Protein AF-A0A661FLK1-F1 (afdb_monomer_lite)

Foldseek 3Di:
DDDDDDDDDDPDDPPPPPPPPDDPVSVVVVVLVVVCVVCVVQDSVLCVVPCCSPDVVVVVVVVVCVVPPPCVVVVVVVVVQQPDADPVRHGVLVVDPPSPDPDQVPPFDQDVVVRGTDHPD

Radius of gyration: 28.16 Å; chains: 1; bounding box: 37×53×101 Å

Secondary structure (DSSP, 8-state):
-----------------------HHHHHHHHHHHHHHH-TTS-GGGGGGGGGGT-HHHHHHHHHHHTS-TTHHHHHHHHHHHHSPPTTS--GGGGSGGGGSS-GGG-SEEETTTTEEEP--

Structure (mmCIF, N/CA/C/O backbone):
data_AF-A0A661FLK1-F1
#
_entry.id   AF-A0A661FLK1-F1
#
loop_
_atom_site.group_PDB
_atom_site.id
_atom_site.type_symbol
_atom_site.label_atom_id
_atom_site.label_alt_id
_atom_site.label_comp_id
_atom_site.label_asym_id
_atom_site.label_entity_id
_atom_site.label_seq_id
_atom_site.pdbx_PDB_ins_code
_atom_site.Cartn_x
_atom_site.Cartn_y
_atom_site.Cartn_z
_atom_site.occupancy
_atom_site.B_iso_or_equiv
_atom_site.auth_seq_id
_atom_site.auth_comp_id
_atom_site.auth_asym_id
_atom_site.auth_atom_id
_atom_site.pdbx_PDB_model_num
ATOM 1 N N . MET A 1 1 ? -10.019 -33.633 -77.128 1.00 42.09 1 MET A N 1
ATOM 2 C CA . MET A 1 1 ? -9.128 -34.527 -76.357 1.00 42.09 1 MET A CA 1
ATOM 3 C C . MET A 1 1 ? -9.408 -34.319 -74.881 1.00 42.09 1 MET A C 1
ATOM 5 O O . MET A 1 1 ? -9.279 -33.209 -74.389 1.00 42.09 1 MET A O 1
ATOM 9 N N . ILE A 1 2 ? -9.905 -35.367 -74.231 1.00 46.41 2 ILE A N 1
ATOM 10 C CA . ILE A 1 2 ? -10.281 -35.417 -72.817 1.00 46.41 2 ILE A CA 1
ATOM 11 C C . ILE A 1 2 ? -9.018 -35.657 -71.986 1.00 46.41 2 ILE A C 1
ATOM 13 O O . ILE A 1 2 ? -8.263 -36.577 -72.292 1.00 46.41 2 ILE A O 1
ATOM 17 N N . LYS A 1 3 ? -8.829 -34.906 -70.897 1.00 42.16 3 LYS A N 1
ATOM 18 C CA . LYS A 1 3 ? -8.014 -35.362 -69.764 1.00 42.16 3 LYS A CA 1
ATOM 19 C C . LYS A 1 3 ? -8.727 -35.002 -68.459 1.00 42.16 3 LYS A C 1
ATOM 21 O O . LYS A 1 3 ? -8.674 -33.873 -67.991 1.00 42.16 3 LYS A O 1
ATOM 26 N N . LYS A 1 4 ? -9.460 -35.984 -67.930 1.00 50.81 4 LYS A N 1
ATOM 27 C CA . LYS A 1 4 ? -9.997 -36.023 -66.565 1.00 50.81 4 LYS A CA 1
ATOM 28 C C . LYS A 1 4 ? -8.911 -36.585 -65.647 1.00 50.81 4 LYS A C 1
ATOM 30 O O . LYS A 1 4 ? -8.538 -37.726 -65.890 1.00 50.81 4 LYS A O 1
ATOM 35 N N . ILE A 1 5 ? -8.464 -35.855 -64.621 1.00 57.44 5 ILE A N 1
ATOM 36 C CA . ILE A 1 5 ? -7.812 -36.393 -63.402 1.00 57.44 5 ILE A CA 1
ATOM 37 C C . ILE A 1 5 ? -8.103 -35.381 -62.266 1.00 57.44 5 ILE A C 1
ATOM 39 O O . ILE A 1 5 ? -7.571 -34.281 -62.294 1.00 57.44 5 ILE A O 1
ATOM 43 N N . LEU A 1 6 ? -9.230 -35.537 -61.559 1.00 46.88 6 LEU A N 1
ATOM 44 C CA . LEU A 1 6 ? -9.399 -36.060 -60.184 1.00 46.88 6 LEU A CA 1
ATOM 45 C C . LEU A 1 6 ? -9.065 -35.027 -59.071 1.00 46.88 6 LEU A C 1
ATOM 47 O O . LEU A 1 6 ? -7.907 -34.637 -58.954 1.00 46.88 6 LEU A O 1
ATOM 51 N N . PRO A 1 7 ? -10.040 -34.592 -58.240 1.00 48.75 7 PRO A N 1
ATOM 52 C CA . PRO A 1 7 ? -9.784 -33.665 -57.141 1.00 48.75 7 PRO A CA 1
ATOM 53 C C . PRO A 1 7 ? -9.169 -34.420 -55.955 1.00 48.75 7 PRO A C 1
ATOM 55 O O . PRO A 1 7 ? -9.764 -35.358 -55.428 1.00 48.75 7 PRO A O 1
ATOM 58 N N . LEU A 1 8 ? -7.971 -34.015 -55.532 1.00 45.91 8 LEU A N 1
ATOM 59 C CA . LEU A 1 8 ? -7.353 -34.501 -54.303 1.00 45.91 8 LEU A CA 1
ATOM 60 C C . LEU A 1 8 ? -7.986 -33.752 -53.123 1.00 45.91 8 LEU A C 1
ATOM 62 O O . LEU A 1 8 ? -7.598 -32.631 -52.802 1.00 45.91 8 LEU A O 1
ATOM 66 N N . SER A 1 9 ? -9.007 -34.354 -52.517 1.00 58.19 9 SER A N 1
ATOM 67 C CA . SER A 1 9 ? -9.590 -33.895 -51.258 1.00 58.19 9 SER A CA 1
ATOM 68 C C . SER A 1 9 ? -8.531 -33.928 -50.152 1.00 58.19 9 SER A C 1
ATOM 70 O O . SER A 1 9 ? -8.197 -34.991 -49.635 1.00 58.19 9 SER A O 1
ATOM 72 N N . ILE A 1 10 ? -8.011 -32.758 -49.782 1.00 56.88 10 ILE A N 1
ATOM 73 C CA . ILE A 1 10 ? -7.235 -32.565 -48.556 1.00 56.88 10 ILE A CA 1
ATOM 74 C C . ILE A 1 10 ? -8.232 -32.458 -47.397 1.00 56.88 10 ILE A C 1
ATOM 76 O O . ILE A 1 10 ? -8.868 -31.429 -47.193 1.00 56.88 10 ILE A O 1
ATOM 80 N N . PHE A 1 11 ? -8.386 -33.556 -46.660 1.00 57.31 11 PHE A N 1
ATOM 81 C CA . PHE A 1 11 ? -8.898 -33.560 -45.291 1.00 57.31 11 PHE A CA 1
ATOM 82 C C . PHE A 1 11 ? -7.673 -33.538 -44.362 1.00 57.31 11 PHE A C 1
ATOM 84 O O . PHE A 1 11 ? -7.093 -34.573 -44.051 1.00 57.31 11 PHE A O 1
ATOM 91 N N . ILE A 1 12 ? -7.240 -32.340 -43.973 1.00 58.84 12 ILE A N 1
ATOM 92 C CA . ILE A 1 12 ? -6.297 -32.081 -42.873 1.00 58.84 12 ILE A CA 1
ATOM 93 C C . ILE A 1 12 ? -7.075 -31.104 -41.997 1.00 58.84 12 ILE A C 1
ATOM 95 O O . ILE A 1 12 ? -7.277 -29.960 -42.377 1.00 58.84 12 ILE A O 1
ATOM 99 N N . GLY A 1 13 ? -7.809 -31.572 -40.998 1.00 57.03 13 GLY A N 1
ATOM 100 C CA . GLY A 1 13 ? -7.278 -32.062 -39.735 1.00 57.03 13 GLY A CA 1
ATOM 101 C C . GLY A 1 13 ? -7.815 -31.082 -38.699 1.00 57.03 13 GLY A C 1
ATOM 102 O O . GLY A 1 13 ? -7.407 -29.926 -38.702 1.00 57.03 13 GLY A O 1
ATOM 103 N N . LEU A 1 14 ? -8.807 -31.506 -37.910 1.00 55.84 14 LEU A N 1
ATOM 104 C CA . LEU A 1 14 ? -9.397 -30.698 -36.844 1.00 55.84 14 LEU A CA 1
ATOM 105 C C . LEU A 1 14 ? -8.251 -30.229 -35.937 1.00 55.84 14 LEU A C 1
ATOM 107 O O . LEU A 1 14 ? -7.695 -31.022 -35.178 1.00 55.84 14 LEU A O 1
ATOM 111 N N . THR A 1 15 ? -7.851 -28.966 -36.049 1.00 60.03 15 THR A N 1
ATOM 112 C CA . THR A 1 15 ? -6.956 -28.347 -35.080 1.00 60.03 15 THR A CA 1
ATOM 113 C C . THR A 1 15 ? -7.734 -28.297 -33.779 1.00 60.03 15 THR A C 1
ATOM 115 O O . THR A 1 15 ? -8.638 -27.475 -33.627 1.00 60.03 15 THR A O 1
ATOM 118 N N . PHE A 1 16 ? -7.437 -29.224 -32.870 1.00 58.78 16 PHE A N 1
ATOM 119 C CA . PHE A 1 16 ? -7.847 -29.105 -31.480 1.00 58.78 16 PHE A CA 1
ATOM 120 C C . PHE A 1 16 ? -7.270 -27.771 -31.009 1.00 58.78 16 PHE A C 1
ATOM 122 O O . PHE A 1 16 ? -6.054 -27.632 -30.877 1.00 58.78 16 PHE A O 1
ATOM 129 N N . ALA A 1 17 ? -8.125 -26.760 -30.866 1.00 59.97 17 ALA A N 1
ATOM 130 C CA . ALA A 1 17 ? -7.752 -25.546 -30.175 1.00 59.97 17 ALA A CA 1
ATOM 131 C C . ALA A 1 17 ? -7.463 -25.987 -28.742 1.00 59.97 17 ALA A C 1
ATOM 133 O O . ALA A 1 17 ? -8.384 -26.262 -27.976 1.00 59.97 17 ALA A O 1
ATOM 134 N N . ALA A 1 18 ? -6.184 -26.176 -28.419 1.00 60.12 18 ALA A N 1
ATOM 135 C CA . ALA A 1 18 ? -5.763 -26.301 -27.043 1.00 60.12 18 ALA A CA 1
ATOM 136 C C . ALA A 1 18 ? -6.141 -24.972 -26.397 1.00 60.12 18 ALA A C 1
ATOM 138 O O . ALA A 1 18 ? -5.497 -23.952 -26.644 1.00 60.12 18 ALA A O 1
ATOM 139 N N . SER A 1 19 ? -7.253 -24.961 -25.666 1.00 60.66 19 SER A N 1
ATOM 140 C CA . SER A 1 19 ? -7.598 -23.861 -24.783 1.00 60.66 19 SER A CA 1
ATOM 141 C C . SER A 1 19 ? -6.362 -23.621 -23.928 1.00 60.66 19 SER A C 1
ATOM 143 O O . SER A 1 19 ? -5.918 -24.543 -23.240 1.00 60.66 19 SER A O 1
ATOM 145 N N . ALA A 1 20 ? -5.753 -22.442 -24.035 1.00 60.47 20 ALA A N 1
ATOM 146 C CA . ALA A 1 20 ? -4.668 -22.065 -23.149 1.00 60.47 20 ALA A CA 1
ATOM 147 C C . ALA A 1 20 ? -5.251 -22.038 -21.730 1.00 60.47 20 ALA A C 1
ATOM 149 O O . ALA A 1 20 ? -5.929 -21.091 -21.351 1.00 60.47 20 ALA A O 1
ATOM 150 N N . MET A 1 21 ? -5.081 -23.135 -20.995 1.00 60.53 21 MET A N 1
ATOM 151 C CA . MET A 1 21 ? -5.359 -23.219 -19.567 1.00 60.53 21 MET A CA 1
ATOM 152 C C . MET A 1 21 ? -4.044 -22.924 -18.862 1.00 60.53 21 MET A C 1
ATOM 154 O O . MET A 1 21 ? -3.374 -23.835 -18.383 1.00 60.53 21 MET A O 1
ATOM 158 N N . ALA A 1 22 ? -3.621 -21.662 -18.900 1.00 68.75 22 ALA A N 1
ATOM 159 C CA . ALA A 1 22 ? -2.673 -21.201 -17.903 1.00 68.75 22 ALA A CA 1
ATOM 160 C C . ALA A 1 22 ? -3.434 -21.131 -16.572 1.00 68.75 22 ALA A C 1
ATOM 162 O O . ALA A 1 22 ? -4.588 -20.696 -16.531 1.00 68.75 22 ALA A O 1
ATOM 163 N N . GLY A 1 23 ? -2.849 -21.691 -15.515 1.00 89.25 23 GLY A N 1
ATOM 164 C CA . GLY A 1 23 ? -3.395 -21.541 -14.178 1.00 89.25 23 GLY A CA 1
ATOM 165 C C . GLY A 1 23 ? -3.052 -20.157 -13.618 1.00 89.25 23 GLY A C 1
ATOM 166 O O . GLY A 1 23 ? -2.212 -19.444 -14.176 1.00 89.25 23 GLY A O 1
ATOM 167 N N . PRO A 1 24 ? -3.676 -19.760 -12.496 1.00 89.12 24 PRO A N 1
ATOM 168 C CA . PRO A 1 24 ? -3.451 -18.442 -11.901 1.00 89.12 24 PRO A CA 1
ATOM 169 C C . PRO A 1 24 ? -1.976 -18.147 -11.585 1.00 89.12 24 PRO A C 1
ATOM 171 O O . PRO A 1 24 ? -1.518 -17.014 -11.722 1.00 89.12 24 PRO A O 1
ATOM 174 N N . GLU A 1 25 ? -1.225 -19.166 -11.161 1.00 92.62 25 GLU A N 1
ATOM 175 C CA . GLU A 1 25 ? 0.202 -19.041 -10.856 1.00 92.62 25 GLU A CA 1
ATOM 176 C C . GLU A 1 25 ? 1.028 -18.823 -12.125 1.00 92.62 25 GLU A C 1
ATOM 178 O O . GLU A 1 25 ? 1.878 -17.933 -12.174 1.00 92.62 25 GLU A O 1
ATOM 183 N N . GLU A 1 26 ? 0.764 -19.613 -13.166 1.00 93.81 26 GLU A N 1
ATOM 184 C CA . GLU A 1 26 ? 1.447 -19.498 -14.447 1.00 93.81 26 GLU A CA 1
ATOM 185 C C . GLU A 1 26 ? 1.202 -18.127 -15.086 1.00 93.81 26 GLU A C 1
ATOM 187 O O . GLU A 1 26 ? 2.151 -17.509 -15.573 1.00 93.81 26 GLU A O 1
ATOM 192 N N . ASP A 1 27 ? -0.032 -17.619 -15.019 1.00 94.25 27 ASP A N 1
ATOM 193 C CA . ASP A 1 27 ? -0.382 -16.280 -15.498 1.00 94.25 27 ASP A CA 1
ATOM 194 C C . ASP A 1 27 ? 0.334 -15.182 -14.705 1.00 94.25 27 ASP A C 1
ATOM 196 O O . ASP A 1 27 ? 0.915 -14.266 -15.298 1.00 94.25 27 ASP A O 1
ATOM 200 N N . ARG A 1 28 ? 0.379 -15.287 -13.368 1.00 93.81 28 ARG A N 1
ATOM 201 C CA . ARG A 1 28 ? 1.119 -14.331 -12.529 1.00 93.81 28 ARG A CA 1
ATOM 202 C C . ARG A 1 28 ? 2.593 -14.282 -12.924 1.00 93.81 28 ARG A C 1
ATOM 204 O O . ARG A 1 28 ? 3.148 -13.198 -13.109 1.00 93.81 28 ARG A O 1
ATOM 211 N N . LEU A 1 29 ? 3.228 -15.443 -13.068 1.00 95.69 29 LEU A N 1
ATOM 212 C CA . LEU A 1 29 ? 4.639 -15.535 -13.443 1.00 95.69 29 LEU A CA 1
ATOM 213 C C . LEU A 1 29 ? 4.890 -15.013 -14.862 1.00 95.69 29 LEU A C 1
ATOM 215 O O . LEU A 1 29 ? 5.907 -14.358 -15.092 1.00 95.69 29 LEU A O 1
ATOM 219 N N . ALA A 1 30 ? 3.973 -15.253 -15.801 1.00 96.19 30 ALA A N 1
ATOM 220 C CA . ALA A 1 30 ? 4.073 -14.735 -17.161 1.00 96.19 30 ALA A CA 1
ATOM 221 C C . ALA A 1 30 ? 4.047 -13.198 -17.192 1.00 96.19 30 ALA A C 1
ATOM 223 O O . ALA A 1 30 ? 4.858 -12.595 -17.897 1.00 96.19 30 ALA A O 1
ATOM 224 N N . ILE A 1 31 ? 3.184 -12.563 -16.391 1.00 95.19 31 ILE A N 1
ATOM 225 C CA . ILE A 1 31 ? 3.116 -11.099 -16.258 1.00 95.19 31 ILE A CA 1
ATOM 226 C C . ILE A 1 31 ? 4.407 -10.550 -15.648 1.00 95.19 31 ILE A C 1
ATOM 228 O O . ILE A 1 31 ? 5.019 -9.649 -16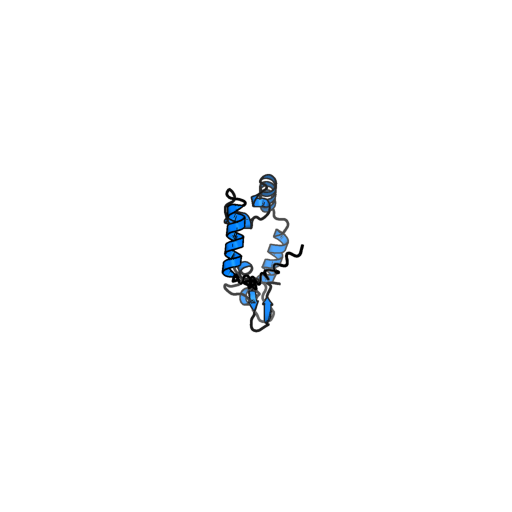.221 1.00 95.19 31 ILE A O 1
ATOM 232 N N . VAL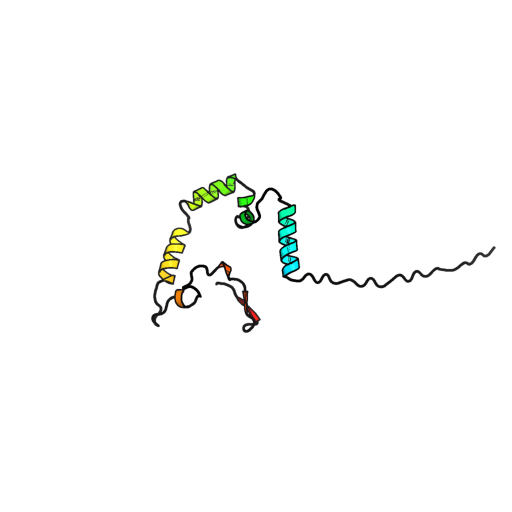 A 1 32 ? 4.856 -11.114 -14.521 1.00 95.81 32 VAL A N 1
ATOM 233 C CA . VAL A 1 32 ? 6.102 -10.690 -13.859 1.00 95.81 32 VAL A CA 1
ATOM 234 C C . VAL A 1 32 ? 7.281 -10.783 -14.828 1.00 95.81 32 VAL A C 1
ATOM 236 O O . VAL A 1 32 ? 8.043 -9.828 -14.974 1.00 95.81 32 VAL A O 1
ATOM 239 N N . LYS A 1 33 ? 7.396 -11.905 -15.548 1.00 97.00 33 LYS A N 1
ATOM 240 C CA . LYS A 1 33 ? 8.437 -12.111 -16.556 1.00 97.00 33 LYS A CA 1
ATOM 241 C C . LYS A 1 33 ? 8.354 -11.083 -17.683 1.00 97.00 33 LYS A C 1
ATOM 243 O O . LYS A 1 33 ? 9.373 -10.499 -18.035 1.00 97.00 33 LYS A O 1
ATOM 248 N N . TYR A 1 34 ? 7.163 -10.856 -18.234 1.00 96.94 34 TYR A N 1
ATOM 249 C CA . TYR A 1 34 ? 6.958 -9.907 -19.326 1.00 96.94 34 TYR A CA 1
ATOM 250 C C . TYR A 1 34 ? 7.447 -8.499 -18.961 1.00 96.94 34 TYR A C 1
ATOM 252 O O . TYR A 1 34 ? 8.172 -7.879 -19.738 1.00 96.94 34 TYR A O 1
ATOM 260 N N . TYR A 1 35 ? 7.107 -8.003 -17.768 1.00 96.44 35 TYR A N 1
ATOM 261 C CA . TYR A 1 35 ? 7.530 -6.672 -17.327 1.00 96.44 35 TYR A CA 1
ATOM 262 C C . TYR A 1 35 ? 9.020 -6.595 -16.985 1.00 96.44 35 TYR A C 1
ATOM 264 O O . TYR A 1 35 ? 9.662 -5.612 -17.356 1.00 96.44 35 TYR A O 1
ATOM 272 N N . ALA A 1 36 ? 9.588 -7.638 -16.374 1.00 96.31 36 ALA A N 1
ATOM 273 C CA . ALA A 1 36 ? 11.025 -7.712 -16.111 1.00 96.31 36 ALA A CA 1
ATOM 274 C C . ALA A 1 36 ? 11.856 -7.718 -17.410 1.00 96.31 36 ALA A C 1
ATOM 276 O O . ALA A 1 36 ? 12.882 -7.051 -17.494 1.00 96.31 36 ALA A O 1
ATOM 277 N N . GLU A 1 37 ? 11.404 -8.425 -18.452 1.00 97.25 37 GLU A N 1
ATOM 278 C CA . GLU A 1 37 ? 12.060 -8.415 -19.769 1.00 97.25 37 GLU A CA 1
ATOM 279 C C . GLU A 1 37 ? 11.873 -7.077 -20.499 1.00 97.25 37 GLU A C 1
ATOM 281 O O . GLU A 1 37 ? 12.765 -6.625 -21.219 1.00 97.25 37 GLU A O 1
ATOM 286 N N . ARG A 1 38 ? 10.716 -6.429 -20.326 1.00 96.75 38 ARG A N 1
ATOM 287 C CA . ARG A 1 38 ? 10.381 -5.159 -20.984 1.00 96.75 38 ARG A CA 1
ATOM 288 C C . ARG A 1 38 ? 11.124 -3.956 -20.397 1.00 96.75 38 ARG A C 1
ATOM 290 O O . ARG A 1 38 ? 11.345 -2.988 -21.135 1.00 96.75 38 ARG A O 1
ATOM 297 N N . PHE A 1 39 ? 11.463 -4.011 -19.112 1.00 96.69 39 PHE A N 1
ATOM 298 C CA . PHE A 1 39 ? 12.146 -2.961 -18.355 1.00 96.69 39 PHE A CA 1
ATOM 299 C C . PHE A 1 39 ? 13.295 -3.565 -17.527 1.00 96.69 39 PHE A C 1
ATOM 301 O O . PHE A 1 39 ? 13.215 -3.607 -16.302 1.00 96.69 39 PHE A O 1
ATOM 308 N N . PRO A 1 40 ? 14.369 -4.047 -18.181 1.00 96.44 40 PRO A N 1
ATOM 309 C CA . PRO A 1 40 ? 15.437 -4.793 -17.510 1.00 96.44 40 PRO A CA 1
ATOM 310 C C . PRO A 1 40 ? 16.234 -3.957 -16.499 1.00 96.44 40 PRO A C 1
ATOM 312 O O . PRO A 1 40 ? 16.857 -4.519 -15.602 1.00 96.44 40 PRO A O 1
ATOM 315 N N . ASP A 1 41 ? 16.199 -2.630 -16.639 1.00 96.44 41 ASP A N 1
ATOM 316 C CA . ASP A 1 41 ? 16.897 -1.691 -15.759 1.00 96.44 41 ASP A CA 1
ATOM 317 C C . ASP A 1 41 ? 16.060 -1.279 -14.532 1.00 96.44 41 ASP A C 1
ATOM 319 O O . ASP A 1 41 ? 16.570 -0.589 -13.652 1.00 96.44 41 ASP A O 1
ATOM 323 N N . VAL A 1 42 ? 14.791 -1.703 -14.449 1.00 96.25 42 VAL A N 1
ATOM 324 C CA . VAL A 1 42 ? 13.891 -1.404 -13.324 1.00 96.25 42 VAL A CA 1
ATOM 325 C C . VAL A 1 42 ? 13.782 -2.643 -12.425 1.00 96.25 42 VAL A C 1
ATOM 327 O O . VAL A 1 42 ? 13.214 -3.656 -12.845 1.00 96.25 42 VAL A O 1
ATOM 330 N N . PRO A 1 43 ? 14.310 -2.607 -11.185 1.00 96.12 43 PRO A N 1
ATOM 331 C CA . PRO A 1 43 ? 14.172 -3.711 -10.240 1.00 96.12 43 PRO A CA 1
ATOM 332 C C . PRO A 1 43 ? 12.702 -4.055 -9.977 1.00 96.12 43 PRO A C 1
ATOM 334 O O . PRO A 1 43 ? 11.857 -3.167 -9.903 1.00 96.12 43 PRO A O 1
ATOM 337 N N . LEU A 1 44 ? 12.391 -5.338 -9.761 1.00 93.88 44 LEU A N 1
ATOM 338 C CA . LEU A 1 44 ? 11.007 -5.796 -9.567 1.00 93.88 44 LEU A CA 1
ATOM 339 C C . LEU A 1 44 ? 10.279 -5.046 -8.435 1.00 93.88 44 LEU A C 1
ATOM 341 O O . LEU A 1 44 ? 9.084 -4.790 -8.528 1.00 93.88 44 LEU A O 1
ATOM 345 N N . GLN A 1 45 ? 10.999 -4.685 -7.375 1.00 95.38 45 GLN A N 1
ATOM 346 C CA . GLN A 1 45 ? 10.453 -3.962 -6.228 1.00 95.38 45 GLN A CA 1
ATOM 347 C C . GLN A 1 45 ? 10.031 -2.531 -6.582 1.00 95.38 45 GLN A C 1
ATOM 349 O O . GLN A 1 45 ? 9.067 -2.034 -6.008 1.00 95.38 45 GLN A O 1
ATOM 354 N N . GLU A 1 46 ? 10.689 -1.890 -7.551 1.00 96.75 46 GLU A N 1
ATOM 355 C CA . GLU A 1 46 ? 10.367 -0.516 -7.946 1.00 96.75 46 GLU A CA 1
ATOM 356 C C . GLU A 1 46 ? 9.001 -0.415 -8.623 1.00 96.75 46 GLU A C 1
ATOM 358 O O . GLU A 1 46 ? 8.360 0.626 -8.542 1.00 96.75 46 GLU A O 1
ATOM 363 N N . PHE A 1 47 ? 8.471 -1.502 -9.192 1.00 95.06 47 PHE A N 1
ATOM 364 C CA . PHE A 1 47 ? 7.118 -1.500 -9.757 1.00 95.06 47 PHE A CA 1
ATOM 365 C C . PHE A 1 47 ? 6.027 -1.170 -8.723 1.00 95.06 47 PHE A C 1
ATOM 367 O O . PHE A 1 47 ? 4.949 -0.724 -9.116 1.00 95.06 47 PHE A O 1
ATOM 374 N N . ALA A 1 48 ? 6.296 -1.321 -7.418 1.00 94.19 48 ALA A N 1
ATOM 375 C CA . ALA A 1 48 ? 5.392 -0.867 -6.358 1.00 94.19 48 ALA A CA 1
ATOM 376 C C . ALA A 1 48 ? 5.192 0.662 -6.355 1.00 94.19 48 ALA A C 1
ATOM 378 O O . ALA A 1 48 ? 4.138 1.136 -5.943 1.00 94.19 48 ALA A O 1
ATOM 379 N N . ASN A 1 49 ? 6.161 1.422 -6.875 1.00 95.38 49 ASN A N 1
ATOM 380 C CA . ASN A 1 49 ? 6.104 2.880 -6.998 1.00 95.38 49 ASN A CA 1
ATOM 381 C C . ASN A 1 49 ? 5.359 3.345 -8.267 1.00 95.38 49 ASN A C 1
ATOM 383 O O . ASN A 1 49 ? 5.238 4.544 -8.519 1.00 95.38 49 ASN A O 1
ATOM 387 N N . GLY A 1 50 ? 4.848 2.422 -9.092 1.00 94.50 50 GLY A N 1
ATOM 388 C CA . GLY A 1 50 ? 4.063 2.748 -10.283 1.00 94.50 50 GLY A CA 1
ATOM 389 C C . GLY A 1 50 ? 4.819 3.647 -11.266 1.00 94.50 50 GLY A C 1
ATOM 390 O O . GLY A 1 50 ? 5.928 3.324 -11.684 1.00 94.50 50 GLY A O 1
ATOM 391 N N . LEU A 1 51 ? 4.216 4.779 -11.650 1.00 95.38 51 LEU A N 1
ATOM 392 C CA . LEU A 1 51 ? 4.827 5.750 -12.570 1.00 95.38 51 LEU A CA 1
ATOM 393 C C . LEU A 1 51 ? 6.166 6.293 -12.047 1.00 95.38 51 LEU A C 1
ATOM 395 O O . LEU A 1 51 ? 7.075 6.514 -12.844 1.00 95.38 51 LEU A O 1
ATOM 399 N N . TYR A 1 52 ? 6.313 6.450 -10.730 1.00 96.69 52 TYR A N 1
ATOM 400 C CA . TYR A 1 52 ? 7.522 7.002 -10.115 1.00 96.69 52 TYR A CA 1
ATOM 401 C C . TYR A 1 52 ? 8.750 6.097 -10.295 1.00 96.69 52 TYR A C 1
ATOM 403 O O . TYR A 1 52 ? 9.874 6.550 -10.131 1.00 96.69 52 TYR A O 1
ATOM 411 N N . ALA A 1 53 ? 8.566 4.832 -10.684 1.00 96.81 53 ALA A N 1
ATOM 412 C CA . ALA A 1 53 ? 9.668 3.949 -11.068 1.00 96.81 53 ALA A CA 1
ATOM 413 C C . ALA A 1 53 ? 10.295 4.306 -12.431 1.00 96.81 53 ALA A C 1
ATOM 415 O O . ALA A 1 53 ? 11.370 3.812 -12.765 1.00 96.81 53 ALA A O 1
ATOM 416 N N . PHE A 1 54 ? 9.604 5.116 -13.240 1.00 95.81 54 PHE A N 1
ATOM 417 C CA . PHE A 1 54 ? 9.966 5.417 -14.628 1.00 95.81 54 PHE A CA 1
ATOM 418 C C . PHE A 1 54 ? 10.221 6.905 -14.890 1.00 95.81 54 PHE A C 1
ATOM 420 O O . PHE A 1 54 ? 10.735 7.244 -15.955 1.00 95.81 54 PHE A O 1
ATOM 427 N N . ASP A 1 55 ? 9.850 7.777 -13.954 1.00 97.19 55 ASP A N 1
ATOM 428 C CA . ASP A 1 55 ? 9.958 9.230 -14.068 1.00 97.19 55 ASP A CA 1
ATOM 429 C C . ASP A 1 55 ? 10.624 9.782 -12.800 1.00 97.19 55 ASP A C 1
ATOM 431 O O . ASP A 1 55 ? 10.020 9.816 -11.726 1.00 97.19 55 ASP A O 1
ATOM 435 N N . GLU A 1 56 ? 11.904 10.139 -12.929 1.00 96.12 56 GLU A N 1
ATOM 436 C CA . GLU A 1 56 ? 12.744 10.608 -11.823 1.00 96.12 56 GLU A CA 1
ATOM 437 C C . GLU A 1 56 ? 12.250 11.951 -11.272 1.00 96.12 56 GLU A C 1
ATOM 439 O O . GLU A 1 56 ? 12.088 12.074 -10.060 1.00 96.12 56 GLU A O 1
ATOM 444 N N . ASP A 1 57 ? 11.893 12.900 -12.144 1.00 97.88 57 ASP A N 1
ATOM 445 C CA . ASP A 1 57 ? 11.365 14.209 -11.743 1.00 97.88 57 ASP A CA 1
ATOM 446 C C . ASP A 1 57 ? 10.051 14.052 -10.957 1.00 97.88 57 ASP A C 1
ATOM 448 O O . ASP A 1 57 ? 9.827 14.726 -9.947 1.00 97.88 57 ASP A O 1
ATOM 452 N N . ALA A 1 58 ? 9.169 13.145 -11.393 1.00 97.56 58 ALA A N 1
ATOM 453 C CA . ALA A 1 58 ? 7.934 12.843 -10.673 1.00 97.56 58 ALA A CA 1
ATOM 454 C C . ALA A 1 58 ? 8.204 12.159 -9.324 1.00 97.56 58 ALA A C 1
ATOM 456 O O . ALA A 1 58 ? 7.486 12.413 -8.355 1.00 97.56 58 ALA A O 1
ATOM 457 N N . ARG A 1 59 ? 9.226 11.297 -9.246 1.00 97.25 59 ARG A N 1
ATOM 458 C CA . ARG A 1 59 ? 9.632 10.622 -8.007 1.00 97.25 59 ARG A CA 1
ATOM 459 C C . ARG A 1 59 ? 10.213 11.601 -6.994 1.00 97.25 59 ARG A C 1
ATOM 461 O O . ARG A 1 59 ? 9.874 11.500 -5.819 1.00 97.25 59 ARG A O 1
ATOM 468 N N . GLU A 1 60 ? 11.051 12.536 -7.429 1.00 97.56 60 GLU A N 1
ATOM 469 C CA . GLU A 1 60 ? 11.599 13.590 -6.569 1.00 97.56 60 GLU A CA 1
ATOM 470 C C . GLU A 1 60 ? 10.481 14.459 -5.991 1.00 97.56 60 GLU A C 1
ATOM 472 O O . GLU A 1 60 ? 10.394 14.611 -4.775 1.00 97.56 60 GLU A O 1
ATOM 477 N N . GLN A 1 61 ? 9.553 14.923 -6.833 1.00 96.75 61 GLN A N 1
ATOM 478 C CA . GLN A 1 61 ? 8.396 15.704 -6.380 1.00 96.75 61 GLN A CA 1
ATOM 479 C C . GLN A 1 61 ? 7.503 14.928 -5.408 1.00 96.75 61 GLN A C 1
ATOM 481 O O . GLN A 1 61 ? 6.988 15.501 -4.449 1.00 96.75 61 GLN A O 1
ATOM 486 N N . TRP A 1 62 ? 7.294 13.631 -5.651 1.00 95.94 62 TRP A N 1
ATOM 487 C CA . TRP A 1 62 ? 6.537 12.789 -4.730 1.00 95.94 62 TRP A CA 1
ATOM 488 C C . TRP A 1 62 ? 7.245 12.681 -3.377 1.00 95.94 62 TRP A C 1
ATOM 490 O O . TRP A 1 62 ? 6.608 12.935 -2.365 1.00 95.94 62 TRP A O 1
ATOM 500 N N . ILE A 1 63 ? 8.554 12.414 -3.344 1.00 96.25 63 ILE A N 1
ATOM 501 C CA . ILE A 1 63 ? 9.333 12.355 -2.095 1.00 96.25 63 ILE A CA 1
ATOM 502 C C . ILE A 1 63 ? 9.266 13.684 -1.328 1.00 96.25 63 ILE A C 1
ATOM 504 O O . ILE A 1 63 ? 9.053 13.670 -0.121 1.00 96.25 63 ILE A O 1
ATOM 508 N N . GLU A 1 64 ? 9.378 14.824 -2.013 1.00 96.69 64 GLU A N 1
ATOM 509 C CA . GLU A 1 64 ? 9.213 16.144 -1.385 1.00 96.69 64 GLU A CA 1
ATOM 510 C C . GLU A 1 64 ? 7.801 16.348 -0.809 1.00 96.69 64 GLU A C 1
ATOM 512 O O . GLU A 1 64 ? 7.632 16.991 0.225 1.00 96.69 64 GLU A O 1
ATOM 517 N N . MET A 1 65 ? 6.769 15.800 -1.457 1.00 95.81 65 MET A N 1
ATOM 518 C CA . MET A 1 65 ? 5.399 15.836 -0.943 1.00 95.81 65 MET A CA 1
ATOM 519 C C . MET A 1 65 ? 5.214 14.911 0.267 1.00 95.81 65 MET A C 1
ATOM 521 O O . MET A 1 65 ? 4.459 15.251 1.173 1.00 95.81 65 MET A O 1
ATOM 525 N N . GLU A 1 66 ? 5.909 13.774 0.304 1.00 95.12 66 GLU A N 1
ATOM 526 C CA . GLU A 1 66 ? 5.886 12.832 1.428 1.00 95.12 66 GLU A CA 1
ATOM 527 C C . GLU A 1 66 ? 6.581 13.376 2.692 1.00 95.12 66 GLU A C 1
ATOM 529 O O . GLU A 1 66 ? 6.335 12.866 3.783 1.00 95.12 66 GLU A O 1
ATOM 534 N N . ASP A 1 67 ? 7.378 14.450 2.597 1.00 94.94 67 ASP A N 1
ATOM 535 C CA . ASP A 1 67 ? 7.871 15.176 3.781 1.00 94.94 67 ASP A CA 1
ATOM 536 C C . ASP A 1 67 ? 6.734 15.906 4.525 1.00 94.94 67 ASP A C 1
ATOM 538 O O . ASP A 1 67 ? 6.802 16.096 5.743 1.00 94.94 67 ASP A O 1
ATOM 542 N N . PHE A 1 68 ? 5.680 16.314 3.805 1.00 95.06 68 PHE A N 1
ATOM 543 C CA . PHE A 1 68 ? 4.480 16.948 4.364 1.00 95.06 68 PHE A CA 1
ATOM 544 C C . PHE A 1 68 ? 3.212 16.423 3.677 1.00 95.06 68 PHE A C 1
ATOM 546 O O . PHE A 1 68 ? 2.562 17.163 2.922 1.00 95.06 68 PHE A O 1
ATOM 553 N N . PRO A 1 69 ? 2.833 15.158 3.933 1.00 95.94 69 PRO A N 1
ATOM 554 C CA . PRO A 1 69 ? 1.769 14.525 3.183 1.00 95.94 69 PRO A CA 1
ATOM 555 C C . PRO A 1 69 ? 0.435 15.253 3.388 1.00 95.94 69 PRO A C 1
ATOM 557 O O . PRO A 1 69 ? 0.001 15.459 4.526 1.00 95.94 69 PRO A O 1
ATOM 560 N N . PRO A 1 70 ? -0.296 15.604 2.314 1.00 94.44 70 PRO A N 1
ATOM 561 C CA . PRO A 1 70 ? -1.583 16.293 2.440 1.00 94.44 70 PRO A CA 1
ATOM 562 C C . PRO A 1 70 ? -2.662 15.425 3.107 1.00 94.44 70 PRO A C 1
ATOM 564 O O . PRO A 1 70 ? -3.717 15.930 3.486 1.00 94.44 70 PRO A O 1
ATOM 567 N N . TYR A 1 71 ? -2.411 14.120 3.224 1.00 95.12 71 TYR A N 1
ATOM 568 C CA . TYR A 1 71 ? -3.306 13.138 3.816 1.00 95.12 71 TYR A CA 1
ATOM 569 C C . TYR A 1 71 ? -3.044 12.881 5.310 1.00 95.12 71 TYR A C 1
ATOM 571 O O . TYR A 1 71 ? -3.825 12.154 5.917 1.00 95.12 71 TYR A O 1
ATOM 579 N N . GLU A 1 72 ? -2.015 13.488 5.916 1.00 96.56 72 GLU A N 1
ATOM 580 C CA . GLU A 1 72 ? -1.637 13.258 7.324 1.00 96.56 72 GLU A CA 1
ATOM 581 C C . GLU A 1 72 ? -2.819 13.460 8.283 1.00 96.56 72 GLU A C 1
ATOM 583 O O . GLU A 1 72 ? -3.115 12.597 9.101 1.00 96.56 72 GLU A O 1
ATOM 588 N N . ILE A 1 73 ? -3.588 14.539 8.102 1.00 96.50 73 ILE A N 1
ATOM 589 C CA . ILE A 1 73 ? -4.769 14.833 8.934 1.00 96.50 73 ILE A CA 1
ATOM 590 C C . ILE A 1 73 ? -5.796 13.692 8.869 1.00 96.50 73 ILE A C 1
ATOM 592 O O . ILE A 1 73 ? -6.380 13.315 9.880 1.00 96.50 73 ILE A O 1
ATOM 596 N N . ALA A 1 74 ? -6.013 13.111 7.686 1.00 97.44 74 ALA A N 1
ATOM 597 C CA . ALA A 1 74 ? -6.949 12.000 7.533 1.00 97.44 74 ALA A CA 1
ATOM 598 C C . ALA A 1 74 ? -6.419 10.706 8.176 1.00 97.44 74 ALA A C 1
ATOM 600 O O . ALA A 1 74 ? -7.214 9.902 8.664 1.00 97.44 74 ALA A O 1
ATOM 601 N N . ILE A 1 75 ? -5.097 10.505 8.191 1.00 96.06 75 ILE A N 1
ATOM 602 C CA . ILE A 1 75 ? -4.455 9.388 8.893 1.00 96.06 75 ILE A CA 1
ATOM 603 C C . ILE A 1 75 ? -4.606 9.555 10.407 1.00 96.06 75 ILE A C 1
ATOM 605 O O . ILE A 1 75 ? -5.013 8.603 11.070 1.00 96.06 75 ILE A O 1
ATOM 609 N N . GLU A 1 76 ? -4.362 10.751 10.945 1.00 96.94 76 GLU A N 1
ATOM 610 C CA . GLU A 1 76 ? -4.555 11.062 12.368 1.00 96.94 76 GLU A CA 1
ATOM 611 C C . GLU A 1 76 ? -6.020 10.871 12.800 1.00 96.94 76 GLU A C 1
ATOM 613 O O . GLU A 1 76 ? -6.297 10.201 13.799 1.00 96.94 76 GLU A O 1
ATOM 618 N N . ASP A 1 77 ? -6.973 11.388 12.017 1.00 97.56 77 ASP A N 1
ATOM 619 C CA . ASP A 1 77 ? -8.408 11.187 12.252 1.00 97.56 77 ASP A CA 1
ATOM 620 C C . ASP A 1 77 ? -8.776 9.694 12.198 1.00 97.56 77 ASP A C 1
ATOM 622 O O . ASP A 1 77 ? -9.522 9.187 13.043 1.00 97.56 77 ASP A O 1
ATOM 626 N N . GLY A 1 78 ? -8.223 8.967 11.224 1.00 95.56 78 GLY A N 1
ATOM 627 C CA . GLY A 1 78 ? -8.386 7.524 11.085 1.00 95.56 78 GLY A CA 1
ATOM 628 C C . GLY A 1 78 ? -7.847 6.759 12.292 1.00 95.56 78 GLY A C 1
ATOM 629 O O . GLY A 1 78 ? -8.531 5.873 12.802 1.00 95.56 78 GLY A O 1
ATOM 630 N N . GLN A 1 79 ? -6.671 7.129 12.801 1.00 95.94 79 GLN A N 1
ATOM 631 C CA . GLN A 1 79 ? -6.078 6.536 13.998 1.00 95.94 79 GLN A CA 1
ATOM 632 C C . GLN A 1 79 ? -6.955 6.776 15.229 1.00 95.94 79 GLN A C 1
ATOM 634 O O . GLN A 1 79 ? -7.230 5.836 15.977 1.00 95.94 79 GLN A O 1
ATOM 639 N N . ALA A 1 80 ? -7.457 7.999 15.416 1.00 96.88 80 ALA A N 1
ATOM 640 C CA . ALA A 1 80 ? -8.345 8.318 16.531 1.00 96.88 80 ALA A CA 1
ATOM 641 C C . ALA A 1 80 ? -9.618 7.456 16.510 1.00 96.88 80 ALA A C 1
ATOM 643 O O . ALA A 1 80 ? -10.061 6.971 17.553 1.00 96.88 80 ALA A O 1
ATOM 644 N N . LEU A 1 81 ? -10.192 7.221 15.325 1.00 95.56 81 LEU A N 1
ATOM 645 C CA . LEU A 1 81 ? -11.319 6.304 15.155 1.00 95.56 81 LEU A CA 1
ATOM 646 C C . LEU A 1 81 ? -10.920 4.846 15.407 1.00 95.56 81 LEU A C 1
ATOM 648 O O . LEU A 1 81 ? -11.688 4.117 16.031 1.00 95.56 81 LEU A O 1
ATOM 652 N N . PHE A 1 82 ? -9.742 4.429 14.940 1.00 95.56 82 PHE A N 1
ATOM 653 C CA . PHE A 1 82 ? -9.232 3.065 15.072 1.00 95.56 82 PHE A CA 1
ATOM 654 C C . PHE A 1 82 ? -9.040 2.652 16.539 1.00 95.56 82 PHE A C 1
ATOM 656 O O . PHE A 1 82 ? -9.387 1.535 16.931 1.00 95.56 82 PHE A O 1
ATOM 663 N N . GLU A 1 83 ? -8.522 3.570 17.356 1.00 93.88 83 GLU A N 1
ATOM 664 C CA . GLU A 1 83 ? -8.237 3.366 18.780 1.00 93.88 83 GLU A CA 1
ATOM 665 C C . GLU A 1 83 ? -9.471 3.534 19.679 1.00 93.88 83 GLU A C 1
ATOM 667 O O . GLU A 1 83 ? -9.508 2.999 20.791 1.00 93.88 83 GLU A O 1
ATOM 672 N N . ALA A 1 84 ? -10.491 4.265 19.221 1.00 96.31 84 ALA A N 1
ATOM 673 C CA . ALA A 1 84 ? -11.685 4.524 20.011 1.00 96.31 84 ALA A CA 1
ATOM 674 C C . ALA A 1 84 ? -12.467 3.226 20.305 1.00 96.31 84 ALA A C 1
ATOM 676 O O . ALA A 1 84 ? -12.813 2.480 19.384 1.00 96.31 84 ALA A O 1
ATOM 677 N N . PRO A 1 85 ? -12.822 2.957 21.577 1.00 96.94 85 PRO A N 1
ATOM 678 C CA . PRO A 1 85 ? -13.641 1.804 21.903 1.00 96.94 85 PRO A CA 1
ATOM 679 C C . PRO A 1 85 ? -15.097 2.029 21.480 1.00 96.94 85 PRO A C 1
ATOM 681 O O . PRO A 1 85 ? -15.716 3.058 21.762 1.00 96.94 85 PRO A O 1
ATOM 684 N N . PHE A 1 86 ? -15.685 1.014 20.864 1.00 96.50 86 PHE A N 1
ATOM 685 C CA . PHE A 1 86 ? -17.115 0.872 20.656 1.00 96.50 86 PHE A CA 1
ATOM 686 C C . PHE A 1 86 ? -17.855 0.708 21.994 1.00 96.50 86 PHE A C 1
ATOM 688 O O . PHE A 1 86 ? -17.277 0.421 23.043 1.00 96.50 86 PHE A O 1
ATOM 695 N N . ALA A 1 87 ? -19.188 0.784 21.954 1.00 97.25 87 ALA A N 1
ATOM 696 C CA . ALA A 1 87 ? -20.036 0.628 23.141 1.00 97.25 87 ALA A CA 1
ATOM 697 C C . ALA A 1 87 ? -19.887 -0.732 23.858 1.00 97.25 87 ALA A C 1
ATOM 699 O O . ALA A 1 87 ? -20.222 -0.846 25.035 1.00 97.25 87 ALA A O 1
ATOM 700 N N . ASN A 1 88 ? -19.396 -1.764 23.163 1.00 96.38 88 ASN A N 1
ATOM 701 C CA . ASN A 1 88 ? -19.121 -3.086 23.735 1.00 96.38 88 ASN A CA 1
ATOM 702 C C . ASN A 1 88 ? -17.699 -3.220 24.322 1.00 96.38 88 ASN A C 1
ATOM 704 O O . ASN A 1 88 ? -17.333 -4.312 24.752 1.00 96.38 88 ASN A O 1
ATOM 708 N N . GLY A 1 89 ? -16.909 -2.142 24.331 1.00 96.50 89 GLY A N 1
ATOM 709 C CA . GLY A 1 89 ? -15.540 -2.109 24.845 1.00 96.50 89 GLY A CA 1
ATOM 710 C C . GLY A 1 89 ? -14.462 -2.632 23.890 1.00 96.50 89 GLY A C 1
ATOM 711 O O . GLY A 1 89 ? -13.299 -2.613 24.275 1.00 96.50 89 GLY A O 1
ATOM 712 N N . LYS A 1 90 ? -14.824 -3.087 22.683 1.00 96.12 90 LYS A N 1
ATOM 713 C CA . LYS A 1 90 ? -13.877 -3.449 21.612 1.00 96.12 90 LYS A CA 1
ATOM 714 C C . LYS A 1 90 ? -13.503 -2.234 20.763 1.00 96.12 90 LYS A C 1
ATOM 716 O O . LYS A 1 90 ? -14.209 -1.238 20.835 1.00 96.12 90 LYS A O 1
ATOM 721 N N . SER A 1 91 ? -12.485 -2.322 19.918 1.00 96.12 91 SER A N 1
ATOM 722 C CA . SER A 1 91 ? -12.147 -1.324 18.891 1.00 96.12 91 SER A CA 1
ATOM 723 C C . SER A 1 91 ? -12.000 -1.964 17.505 1.00 96.12 91 SER A C 1
ATOM 725 O O . SER A 1 91 ? -12.200 -3.172 17.346 1.00 96.12 91 SER A O 1
ATOM 727 N N . TYR A 1 92 ? -11.649 -1.173 16.486 1.00 94.75 92 TYR A N 1
ATOM 728 C CA . TYR A 1 92 ? -11.354 -1.714 15.155 1.00 94.75 92 TYR A CA 1
ATOM 729 C C . TYR A 1 92 ? -10.173 -2.691 15.169 1.00 94.75 92 TYR A C 1
ATOM 731 O O . TYR A 1 92 ? -10.179 -3.652 14.405 1.00 94.75 92 TYR A O 1
ATOM 739 N N . ALA A 1 93 ? -9.204 -2.511 16.071 1.00 93.81 93 ALA A N 1
ATOM 740 C CA . ALA A 1 93 ? -8.082 -3.436 16.235 1.00 93.81 93 ALA A CA 1
ATOM 741 C C . ALA A 1 93 ? -8.542 -4.874 16.523 1.00 93.81 93 ALA A C 1
ATOM 743 O O . ALA A 1 93 ? -7.925 -5.822 16.049 1.00 93.81 93 ALA A O 1
ATOM 744 N N . ASP A 1 94 ? -9.653 -5.042 17.248 1.00 94.56 94 ASP A N 1
ATOM 745 C CA . ASP A 1 94 ? -10.212 -6.356 17.589 1.00 94.56 94 ASP A CA 1
ATOM 746 C C . ASP A 1 94 ? -10.915 -7.048 16.408 1.00 94.56 94 ASP A C 1
ATOM 748 O O . ASP A 1 94 ? -11.305 -8.214 16.521 1.00 94.56 94 ASP A O 1
ATOM 752 N N . CYS A 1 95 ? -11.139 -6.334 15.302 1.00 90.94 95 CYS A N 1
ATOM 753 C CA . CYS A 1 95 ? -11.738 -6.876 14.082 1.00 90.94 95 CYS A CA 1
ATOM 754 C C . CYS A 1 95 ? -10.704 -7.501 13.140 1.00 90.94 95 CYS A C 1
ATOM 756 O O . CYS A 1 95 ? -11.094 -8.240 12.239 1.00 90.94 95 CYS A O 1
ATOM 758 N N . PHE A 1 96 ? -9.416 -7.214 13.336 1.00 92.31 96 PHE A N 1
ATOM 759 C CA . PHE A 1 96 ? -8.347 -7.642 12.445 1.00 92.31 96 PHE A CA 1
ATOM 760 C C . PHE A 1 96 ? -7.331 -8.517 13.171 1.00 92.31 96 PHE A C 1
ATOM 762 O O . PHE A 1 96 ? -7.052 -8.345 14.361 1.00 92.31 96 PHE A O 1
ATOM 769 N N . ASP A 1 97 ? -6.715 -9.424 12.420 1.00 90.25 97 ASP A N 1
ATOM 770 C CA . ASP A 1 97 ? -5.540 -10.133 12.904 1.00 90.25 97 ASP A CA 1
ATOM 771 C C . ASP A 1 97 ? -4.411 -9.145 13.226 1.00 90.25 97 ASP A C 1
ATOM 773 O O . ASP A 1 97 ? -4.357 -8.019 12.722 1.00 90.25 97 ASP A O 1
ATOM 777 N N . ASN A 1 98 ? -3.507 -9.558 14.119 1.00 92.31 98 ASN A N 1
ATOM 778 C CA . ASN A 1 98 ? -2.358 -8.750 14.540 1.00 92.31 98 ASN A CA 1
ATOM 779 C C . ASN A 1 98 ? -2.732 -7.333 15.047 1.00 92.31 98 ASN A C 1
ATOM 781 O O . ASN A 1 98 ? -1.950 -6.391 14.919 1.00 92.31 98 ASN A O 1
ATOM 785 N N . GLY A 1 99 ? -3.945 -7.162 15.591 1.00 92.69 99 GLY A N 1
ATOM 786 C CA . GLY A 1 99 ? -4.431 -5.872 16.088 1.00 92.69 99 GLY A CA 1
ATOM 787 C C . GLY A 1 99 ? -4.593 -4.810 14.996 1.00 92.69 99 GLY A C 1
ATOM 788 O O . GLY A 1 99 ? -4.535 -3.620 15.294 1.00 92.69 99 GLY A O 1
ATOM 789 N N . GLY A 1 100 ? -4.737 -5.227 13.736 1.00 91.62 100 GLY A N 1
ATOM 790 C CA . GLY A 1 100 ? -4.861 -4.339 12.581 1.00 91.62 100 GLY A CA 1
ATOM 791 C C . GLY A 1 100 ? -3.554 -3.751 12.055 1.00 91.62 100 GLY A C 1
ATOM 792 O O . GLY A 1 100 ? -3.576 -2.818 11.253 1.00 91.62 100 GLY A O 1
ATOM 793 N N . ILE A 1 101 ? -2.406 -4.293 12.462 1.00 92.88 101 ILE A N 1
ATOM 794 C CA . ILE A 1 101 ? -1.115 -3.917 11.882 1.00 92.88 101 ILE A CA 1
ATOM 795 C C . ILE A 1 101 ? -0.887 -4.721 10.605 1.00 92.88 101 ILE A C 1
ATOM 797 O O . ILE A 1 101 ? -0.739 -5.943 10.658 1.00 92.88 101 ILE A O 1
ATOM 801 N N . GLY A 1 102 ? -0.787 -4.003 9.483 1.00 92.44 102 GLY A N 1
ATOM 802 C CA . GLY A 1 102 ? -0.610 -4.597 8.161 1.00 92.44 102 GLY A CA 1
ATOM 803 C C . GLY A 1 102 ? -1.856 -5.367 7.750 1.00 92.44 102 GLY A C 1
ATOM 804 O O . GLY A 1 102 ? -1.837 -6.584 7.722 1.00 92.44 102 GLY A O 1
ATOM 805 N N . VAL A 1 103 ? -2.956 -4.665 7.477 1.00 93.31 103 VAL A N 1
ATOM 806 C CA . VAL A 1 103 ? -4.205 -5.300 7.018 1.00 93.31 103 VAL A CA 1
ATOM 8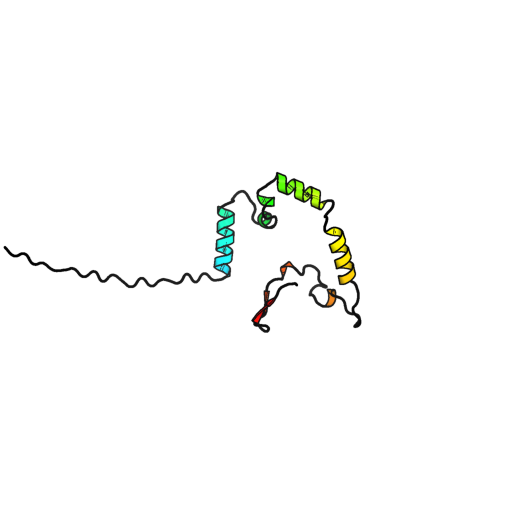07 C C . VAL A 1 103 ? -4.327 -5.234 5.499 1.00 93.31 103 VAL A C 1
ATOM 809 O O . VAL A 1 103 ? -4.768 -6.180 4.855 1.00 93.31 103 VAL A O 1
ATOM 812 N N . ARG A 1 104 ? -3.940 -4.104 4.893 1.00 92.62 104 ARG A N 1
ATOM 813 C CA . ARG A 1 104 ? -4.298 -3.789 3.503 1.00 92.62 104 ARG A CA 1
ATOM 814 C C . ARG A 1 104 ? -3.745 -4.780 2.482 1.00 92.62 104 ARG A C 1
ATOM 816 O O . ARG A 1 104 ? -4.390 -4.972 1.453 1.00 92.62 104 ARG A O 1
ATOM 823 N N . GLN A 1 105 ?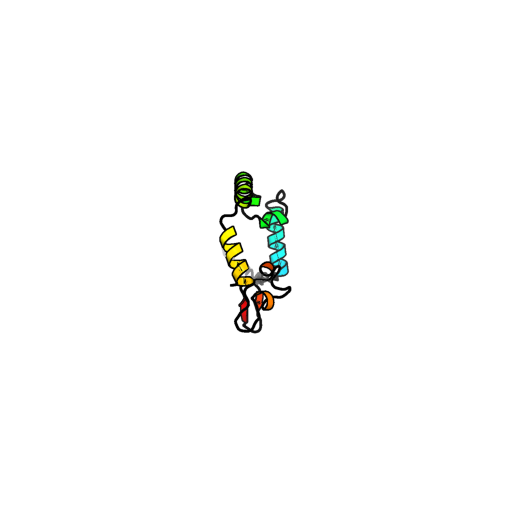 -2.580 -5.371 2.736 1.00 91.50 105 GLN A N 1
ATOM 824 C CA . GLN A 1 105 ? -1.922 -6.291 1.807 1.00 91.50 105 GLN A CA 1
ATOM 825 C C . GLN A 1 105 ? -2.613 -7.657 1.703 1.00 91.50 105 GLN A C 1
ATOM 827 O O . GLN A 1 105 ? -2.394 -8.360 0.720 1.00 91.50 105 GLN A O 1
ATOM 832 N N . ASP A 1 106 ? -3.457 -8.008 2.676 1.00 92.56 106 ASP A N 1
ATOM 833 C CA . ASP A 1 106 ? -4.198 -9.275 2.686 1.00 92.56 106 ASP A CA 1
ATOM 834 C C . ASP A 1 106 ? -5.513 -9.182 1.883 1.00 92.56 106 ASP A C 1
ATOM 836 O O . ASP A 1 106 ? -6.241 -10.163 1.743 1.00 92.56 106 ASP A O 1
ATOM 840 N N . TYR A 1 107 ? -5.802 -8.003 1.318 1.00 94.81 107 TYR A N 1
ATOM 841 C CA . TYR A 1 107 ? -6.991 -7.715 0.521 1.00 94.81 107 TYR A CA 1
ATOM 842 C C . TYR A 1 107 ? -6.624 -7.250 -0.903 1.00 94.81 107 TYR A C 1
ATOM 844 O O . TYR A 1 107 ? -5.664 -6.495 -1.092 1.00 94.81 107 TYR A O 1
ATOM 852 N N . PRO A 1 108 ? -7.440 -7.577 -1.920 1.00 95.94 108 PRO A N 1
ATOM 853 C CA . PRO A 1 108 ? -8.671 -8.357 -1.821 1.00 95.94 108 PRO A CA 1
ATOM 854 C C . PRO A 1 108 ? -8.410 -9.868 -1.735 1.00 95.94 108 PRO A C 1
ATOM 856 O O . PRO A 1 108 ? -7.396 -10.360 -2.232 1.00 95.94 108 PRO A O 1
ATOM 859 N N . TYR A 1 109 ? -9.371 -10.609 -1.185 1.00 94.31 109 TYR A N 1
ATOM 860 C CA . TYR A 1 109 ? -9.391 -12.074 -1.228 1.00 94.31 109 TYR A CA 1
ATOM 861 C C . TYR A 1 109 ? -10.773 -12.587 -1.636 1.00 94.31 109 TYR A C 1
ATOM 863 O O . TYR A 1 109 ? -11.769 -11.879 -1.524 1.00 94.31 109 TYR A O 1
ATOM 871 N N . PHE A 1 110 ? -10.841 -13.815 -2.150 1.00 95.38 110 PHE A N 1
ATOM 872 C CA . PHE A 1 110 ? -12.118 -14.465 -2.442 1.00 95.38 110 PHE A CA 1
ATOM 873 C C . PHE A 1 110 ? -12.597 -15.226 -1.206 1.00 95.38 110 PHE A C 1
ATOM 875 O O . PHE A 1 110 ? -11.924 -16.159 -0.765 1.00 95.38 110 PHE A O 1
ATOM 882 N N . ASP A 1 111 ? -13.745 -14.837 -0.662 1.00 96.56 111 ASP A N 1
ATOM 883 C CA . ASP A 1 111 ? -14.403 -15.548 0.427 1.00 96.56 111 ASP A CA 1
ATOM 884 C C . ASP A 1 111 ? -15.306 -16.639 -0.164 1.00 96.56 111 ASP A C 1
ATOM 886 O O . ASP A 1 111 ? -16.240 -16.363 -0.921 1.00 96.56 111 ASP A O 1
ATOM 890 N N . SER A 1 112 ? -15.016 -17.904 0.149 1.00 96.75 112 SER A N 1
ATOM 891 C CA . SER A 1 112 ? -15.764 -19.035 -0.407 1.00 96.75 112 SER A CA 1
AT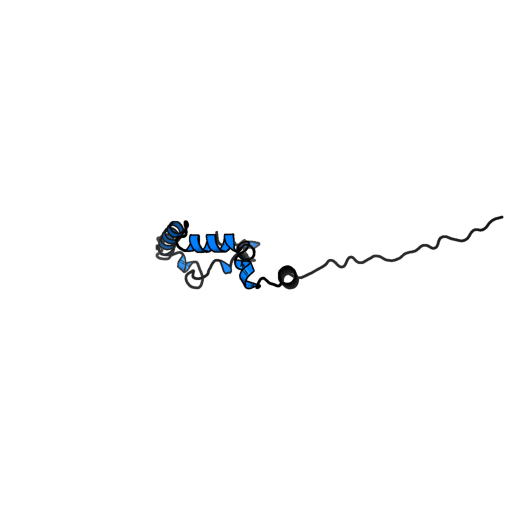OM 892 C C . SER A 1 112 ? -17.159 -19.206 0.185 1.00 96.75 112 SER A C 1
ATOM 894 O O . SER A 1 112 ? -18.017 -19.793 -0.475 1.00 96.75 112 SER A O 1
ATOM 896 N N . ASP A 1 113 ? -17.377 -18.733 1.410 1.00 96.81 113 ASP A N 1
ATOM 897 C CA . ASP A 1 113 ? -18.639 -18.885 2.131 1.00 96.81 113 ASP A CA 1
ATOM 898 C C . ASP A 1 113 ? -19.634 -17.804 1.689 1.00 96.81 113 ASP A C 1
ATOM 900 O O . ASP A 1 113 ? -20.812 -18.096 1.468 1.00 96.81 113 ASP A O 1
ATOM 904 N N . ALA A 1 114 ? -19.148 -16.576 1.491 1.00 95.06 114 ALA A N 1
ATOM 905 C CA . ALA A 1 114 ? -19.897 -15.474 0.895 1.00 95.06 114 ALA A CA 1
ATOM 906 C C . ALA A 1 114 ? -20.021 -15.611 -0.634 1.00 95.06 114 ALA A C 1
ATOM 908 O O . ALA A 1 114 ? -20.994 -15.143 -1.227 1.00 95.06 114 ALA A O 1
ATOM 909 N N . GLY A 1 115 ? -19.070 -16.295 -1.279 1.00 97.62 115 GLY A N 1
ATOM 910 C CA . GLY A 1 115 ? -19.039 -16.483 -2.729 1.00 97.62 115 GLY A CA 1
ATOM 911 C C . GLY A 1 115 ? -18.674 -15.211 -3.498 1.00 97.62 115 GLY A C 1
ATOM 912 O O . GLY A 1 115 ? -19.065 -15.069 -4.659 1.00 97.62 115 GLY A O 1
ATOM 913 N N . GLU A 1 116 ? -17.943 -14.290 -2.871 1.00 97.25 116 GLU A N 1
ATOM 914 C CA . GLU A 1 116 ? -17.584 -12.990 -3.438 1.00 97.25 116 GLU A CA 1
ATOM 915 C C . GLU A 1 116 ? -16.157 -12.559 -3.080 1.00 97.25 116 GLU A C 1
ATOM 917 O O . GLU A 1 116 ? -15.470 -13.173 -2.264 1.00 97.25 116 GLU A O 1
ATOM 922 N N . VAL A 1 117 ? -15.680 -11.514 -3.758 1.00 96.81 117 VAL A N 1
ATOM 923 C CA . VAL A 1 117 ? -14.378 -10.910 -3.468 1.00 96.81 117 VAL A CA 1
ATOM 924 C C . VAL A 1 117 ? -14.562 -9.882 -2.362 1.00 96.81 117 VAL A C 1
ATOM 926 O O . VAL A 1 117 ? -15.243 -8.879 -2.564 1.00 96.81 117 VAL A O 1
ATOM 929 N N . MET A 1 118 ? -13.915 -10.119 -1.228 1.00 96.00 118 MET A N 1
ATOM 930 C CA . MET A 1 118 ? -13.914 -9.214 -0.089 1.00 96.00 118 MET A CA 1
ATOM 931 C C . MET A 1 118 ? -12.862 -8.125 -0.284 1.00 96.00 118 MET A C 1
ATOM 933 O O . MET A 1 118 ? -11.694 -8.396 -0.591 1.00 96.00 118 MET A O 1
ATOM 937 N N . THR A 1 119 ? -13.296 -6.885 -0.099 1.00 95.69 119 THR A N 1
ATOM 938 C CA . THR A 1 119 ? -12.465 -5.679 -0.069 1.00 95.69 119 THR A CA 1
ATOM 939 C C . THR A 1 119 ? -12.208 -5.251 1.375 1.00 95.69 119 THR A C 1
ATOM 941 O O . THR A 1 119 ? -12.762 -5.844 2.298 1.00 95.69 119 THR A O 1
ATOM 944 N N . LEU A 1 120 ? -11.315 -4.279 1.585 1.00 93.81 120 LEU A N 1
ATOM 945 C CA . LEU A 1 120 ? -11.047 -3.779 2.938 1.00 93.81 120 LEU A CA 1
ATOM 946 C C . LEU A 1 120 ? -12.140 -2.801 3.404 1.00 93.81 120 LEU A C 1
ATOM 948 O O . LEU A 1 120 ? -12.398 -2.679 4.598 1.00 93.81 120 LEU A O 1
ATOM 952 N N . GLU A 1 121 ? -12.720 -2.086 2.446 1.00 90.62 121 GLU A N 1
ATOM 953 C CA . GLU A 1 121 ? -13.848 -1.165 2.576 1.00 90.62 121 GLU A CA 1
ATOM 954 C C . GLU A 1 121 ? -15.139 -1.884 2.978 1.00 90.62 121 GLU A C 1
ATOM 956 O O . GLU A 1 121 ? -15.844 -1.344 3.863 1.00 90.62 121 GLU A O 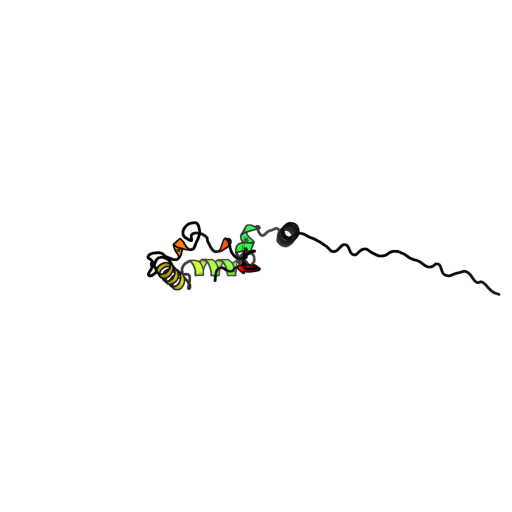1
#

Sequence (121 aa):
MIKKILPLSIFIGLTFAASAMAGPEEDRLAIVKYYAERFPDVPLQEFANGLYAFDEDAREQWIEMEDFPPYEIAIEDGQALFEAPFANGKSYADCFDNGGIGVRQDYPYFDSDAGEVMTLE

pLDDT: mean 87.99, std 15.83, range [42.09, 97.88]